Protein AF-A0A2V2UED0-F1 (afdb_monomer_lite)

Structure (mmCIF, N/CA/C/O backbone):
data_AF-A0A2V2UED0-F1
#
_entry.id   AF-A0A2V2UED0-F1
#
loop_
_atom_site.group_PDB
_atom_site.id
_atom_site.type_symbol
_at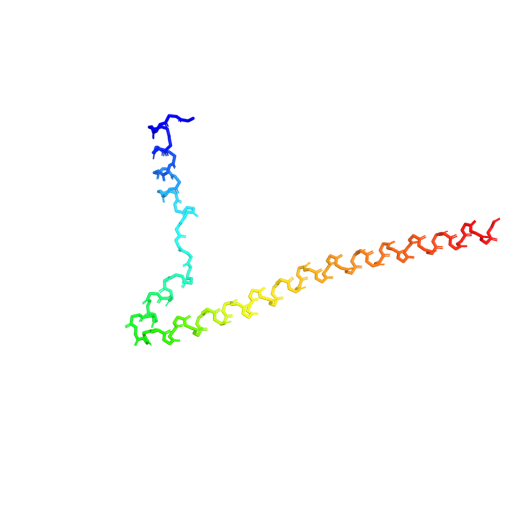om_site.label_atom_id
_atom_site.label_alt_id
_atom_site.label_comp_id
_atom_site.label_asym_id
_atom_site.label_entity_id
_atom_site.label_seq_id
_atom_site.pdbx_PDB_ins_code
_atom_site.Cartn_x
_atom_site.Cartn_y
_atom_site.Cartn_z
_atom_site.occupancy
_atom_site.B_iso_or_equiv
_atom_site.auth_seq_id
_atom_site.auth_comp_id
_atom_site.auth_asym_id
_atom_site.auth_atom_id
_atom_site.pdbx_PDB_model_num
ATOM 1 N N . MET A 1 1 ? -20.386 17.497 -12.433 1.00 67.25 1 MET A N 1
ATOM 2 C CA . MET A 1 1 ? -21.202 16.549 -11.652 1.00 67.25 1 MET A CA 1
ATOM 3 C C . MET A 1 1 ? -22.036 17.351 -10.687 1.00 67.25 1 MET A C 1
ATOM 5 O O . MET A 1 1 ? -21.492 18.228 -10.018 1.00 67.25 1 MET A O 1
ATOM 9 N N . ASN A 1 2 ? -23.335 17.094 -10.650 1.00 93.75 2 ASN A N 1
ATOM 10 C CA . ASN A 1 2 ? -24.200 17.708 -9.650 1.00 93.75 2 ASN A CA 1
ATOM 11 C C . ASN A 1 2 ? -23.961 17.033 -8.282 1.00 93.75 2 ASN A C 1
ATOM 13 O O . ASN A 1 2 ? -23.673 15.835 -8.252 1.00 93.75 2 ASN A O 1
ATOM 17 N N . PRO A 1 3 ? -24.103 17.735 -7.141 1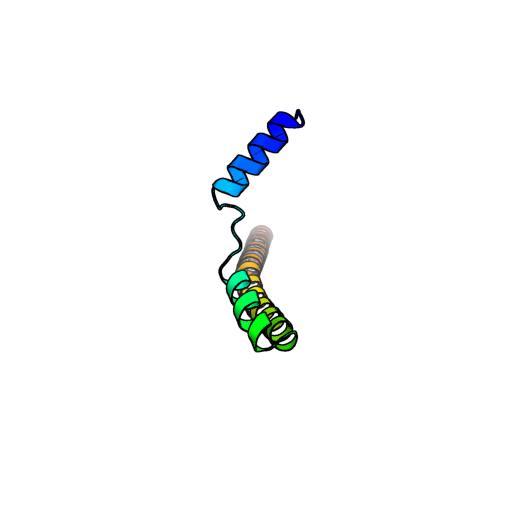.00 93.56 3 PRO A N 1
ATOM 18 C CA . PRO A 1 3 ? -23.903 17.136 -5.814 1.00 93.56 3 PRO A CA 1
ATOM 19 C C . PRO A 1 3 ? -24.764 15.888 -5.569 1.00 93.56 3 PRO A C 1
ATOM 21 O O . PRO A 1 3 ? -24.349 14.971 -4.868 1.00 93.56 3 PRO A O 1
ATOM 24 N N . LEU A 1 4 ? -25.945 15.837 -6.193 1.00 93.50 4 LEU A N 1
ATOM 25 C CA . LEU A 1 4 ? -26.870 14.709 -6.114 1.00 93.50 4 LEU A CA 1
ATOM 26 C C . LEU A 1 4 ? -26.366 13.471 -6.878 1.00 93.50 4 LEU A C 1
ATOM 28 O O . LEU A 1 4 ? -26.513 12.353 -6.396 1.00 93.50 4 LEU A O 1
ATOM 32 N N . GLU A 1 5 ? -25.730 13.670 -8.036 1.00 93.62 5 GLU A N 1
ATOM 33 C CA . GLU A 1 5 ? -25.095 12.588 -8.804 1.00 93.62 5 GLU A CA 1
ATOM 34 C C . GLU A 1 5 ? -23.880 12.035 -8.060 1.00 93.62 5 GLU A C 1
ATOM 36 O O . GLU A 1 5 ? -23.741 10.823 -7.929 1.00 93.62 5 GLU A O 1
ATOM 41 N N . PHE A 1 6 ? -23.044 12.920 -7.508 1.00 93.88 6 PHE A N 1
ATOM 42 C CA . PHE A 1 6 ? -21.888 12.522 -6.705 1.00 93.88 6 PHE A CA 1
ATOM 43 C C . PHE A 1 6 ? -22.308 11.725 -5.461 1.00 93.88 6 PHE A C 1
ATOM 45 O O . PHE A 1 6 ? -21.726 10.684 -5.169 1.00 93.88 6 PHE A O 1
ATOM 52 N N . ALA A 1 7 ? -23.353 12.166 -4.750 1.00 94.06 7 ALA A N 1
ATOM 53 C CA . ALA A 1 7 ? -23.889 11.427 -3.608 1.00 94.06 7 ALA A CA 1
ATOM 54 C C . ALA A 1 7 ? -24.411 10.038 -4.015 1.00 94.06 7 ALA A C 1
ATOM 56 O O . ALA A 1 7 ? -24.135 9.056 -3.325 1.00 94.06 7 ALA A O 1
ATOM 57 N N . GLY A 1 8 ? -25.115 9.942 -5.148 1.00 95.06 8 GLY A N 1
ATOM 58 C CA . GLY A 1 8 ? -25.581 8.667 -5.696 1.00 95.06 8 GLY A CA 1
ATOM 59 C C . GLY A 1 8 ? -24.432 7.708 -6.016 1.00 95.06 8 GLY A C 1
ATOM 60 O O . GLY A 1 8 ? -24.492 6.535 -5.650 1.00 95.06 8 GLY A O 1
ATOM 61 N N . GLU A 1 9 ? -23.362 8.212 -6.629 1.00 92.19 9 GLU A N 1
ATOM 62 C CA . GLU A 1 9 ? -22.167 7.430 -6.956 1.00 92.19 9 GLU A CA 1
ATO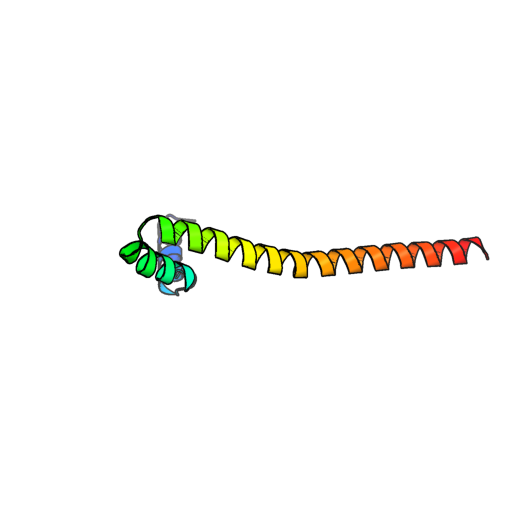M 63 C C . GLU A 1 9 ? -21.432 6.942 -5.702 1.00 92.19 9 GLU A C 1
ATOM 65 O O . GLU A 1 9 ? -21.129 5.754 -5.592 1.00 92.19 9 GLU A O 1
ATOM 70 N N . VAL A 1 10 ? -21.214 7.816 -4.712 1.00 90.00 10 VAL A N 1
ATOM 71 C CA . VAL A 1 10 ? -20.572 7.444 -3.440 1.00 90.00 10 VAL A CA 1
ATOM 72 C C . VAL A 1 10 ? -21.364 6.349 -2.722 1.00 90.00 10 VAL A C 1
ATOM 74 O O . VAL A 1 10 ? -20.763 5.403 -2.208 1.00 90.00 10 VAL A O 1
ATOM 77 N N . ILE A 1 11 ? -22.698 6.435 -2.707 1.00 91.62 11 ILE A N 1
ATOM 78 C CA . ILE A 1 11 ? -23.563 5.418 -2.093 1.00 91.62 11 ILE A CA 1
ATOM 79 C C . ILE A 1 11 ? -23.461 4.090 -2.851 1.00 91.62 11 ILE A C 1
ATOM 81 O O . ILE A 1 11 ? -23.239 3.057 -2.221 1.00 91.62 11 ILE A O 1
ATOM 85 N N . LEU A 1 12 ? -23.578 4.106 -4.183 1.00 93.00 12 LEU A N 1
ATOM 86 C CA . LEU A 1 12 ? -23.478 2.904 -5.024 1.00 93.00 12 LEU A CA 1
ATOM 87 C C . LEU A 1 12 ? -22.118 2.213 -4.875 1.00 93.00 12 LEU A C 1
ATOM 89 O O . LEU A 1 12 ? -22.059 1.002 -4.652 1.00 93.00 12 LEU A O 1
ATOM 93 N N . VAL A 1 13 ? -21.028 2.978 -4.938 1.00 88.44 13 VAL A N 1
ATOM 94 C CA . VAL A 1 13 ? -19.662 2.459 -4.797 1.00 88.44 13 VAL A CA 1
ATOM 95 C C . VAL A 1 13 ? -19.418 1.932 -3.381 1.00 88.44 13 VAL A C 1
ATOM 97 O O . VAL A 1 13 ? -18.842 0.855 -3.225 1.00 88.44 13 VAL A O 1
ATOM 100 N N . SER A 1 14 ? -19.906 2.614 -2.344 1.00 84.81 14 SER A N 1
ATOM 101 C CA . SER A 1 14 ? -19.779 2.134 -0.961 1.00 84.81 14 SER A CA 1
ATOM 102 C C . SER A 1 14 ? -20.586 0.851 -0.726 1.00 84.81 14 SER A C 1
ATOM 104 O O . SER A 1 14 ? -20.065 -0.102 -0.148 1.00 84.81 14 SER A O 1
ATOM 106 N N . ALA A 1 15 ? -21.826 0.788 -1.225 1.00 86.56 15 ALA A N 1
ATOM 107 C CA . ALA A 1 15 ? -22.702 -0.378 -1.098 1.00 86.56 15 ALA A CA 1
ATOM 108 C C . ALA A 1 15 ? -22.195 -1.595 -1.888 1.00 86.56 15 ALA A C 1
ATOM 110 O O . ALA A 1 15 ? -22.418 -2.730 -1.473 1.00 86.56 15 ALA A O 1
ATOM 111 N N . SER A 1 16 ? -21.472 -1.372 -2.991 1.00 87.06 16 SER A N 1
ATOM 112 C CA . SER A 1 16 ? -20.853 -2.447 -3.777 1.00 87.06 16 SER A CA 1
ATOM 113 C C . SER A 1 16 ? -19.748 -3.204 -3.029 1.00 87.06 16 SER A C 1
ATOM 115 O O . SER A 1 16 ? -19.324 -4.269 -3.472 1.00 87.06 16 SER A O 1
ATOM 117 N N . GLY A 1 17 ? -19.242 -2.655 -1.919 1.00 77.94 17 GLY A N 1
ATOM 118 C CA . GLY A 1 17 ? -18.129 -3.241 -1.177 1.00 77.94 17 GLY A CA 1
ATOM 119 C C . GLY A 1 17 ? -16.772 -3.106 -1.875 1.00 77.94 17 GLY A C 1
ATOM 120 O O . GLY A 1 17 ? -15.777 -3.571 -1.326 1.00 77.94 17 GLY A O 1
ATOM 121 N N . VAL A 1 18 ? -16.686 -2.420 -3.024 1.00 81.06 18 VAL A N 1
ATOM 122 C CA . VAL A 1 18 ? -15.412 -2.094 -3.698 1.00 81.06 18 VAL A CA 1
ATOM 123 C C . VAL A 1 18 ? -14.486 -1.274 -2.791 1.00 81.06 18 VAL A C 1
ATOM 125 O O . VAL A 1 18 ? -13.270 -1.423 -2.854 1.00 81.06 18 VAL A O 1
ATOM 128 N N . LEU A 1 19 ? -15.060 -0.454 -1.903 1.00 79.06 19 LEU A N 1
ATOM 129 C CA . LEU A 1 19 ? -14.335 0.299 -0.873 1.00 79.06 19 LEU A CA 1
ATOM 130 C C . LEU A 1 19 ? -14.266 -0.427 0.479 1.00 79.06 19 LEU A C 1
ATOM 132 O O . LEU A 1 19 ? -13.805 0.160 1.461 1.00 79.06 19 LEU A O 1
ATOM 136 N N . SER A 1 20 ? -14.753 -1.671 0.569 1.00 78.44 20 SER A N 1
ATOM 137 C CA . SER A 1 20 ? -14.757 -2.399 1.833 1.00 78.44 20 SER A CA 1
ATOM 138 C C . SER A 1 20 ? -13.316 -2.593 2.311 1.00 78.44 20 SER A C 1
ATOM 140 O O . SER A 1 20 ? -12.473 -3.067 1.542 1.00 78.44 20 SER A O 1
ATOM 142 N N . PRO A 1 21 ? -13.018 -2.263 3.580 1.00 80.75 21 PRO A N 1
ATOM 143 C CA . PRO A 1 21 ? -11.688 -2.457 4.121 1.00 80.75 21 PRO A CA 1
ATOM 144 C C . PRO A 1 21 ? -11.255 -3.921 3.987 1.00 80.75 21 PRO A C 1
ATOM 146 O O . PRO A 1 21 ? -12.023 -4.842 4.271 1.00 80.75 21 PRO A O 1
ATOM 149 N N . GLY A 1 22 ? -10.015 -4.137 3.551 1.00 83.31 22 GLY A N 1
ATOM 150 C CA . GLY A 1 22 ? -9.469 -5.479 3.364 1.00 83.31 22 GLY A CA 1
ATOM 151 C C . GLY A 1 22 ? -9.194 -6.224 4.682 1.00 83.31 22 GLY A C 1
ATOM 152 O O . GLY A 1 22 ? -9.306 -5.654 5.770 1.00 83.31 22 GLY A O 1
ATOM 153 N N . PRO A 1 23 ? -8.742 -7.490 4.615 1.00 85.62 23 PRO A N 1
ATOM 154 C CA . PRO A 1 23 ? -8.469 -8.327 5.792 1.00 85.62 23 PRO A CA 1
ATOM 155 C C . PRO A 1 23 ? -7.525 -7.683 6.819 1.00 85.62 23 PRO A C 1
ATOM 157 O O . PRO A 1 23 ? -7.684 -7.868 8.025 1.00 85.62 23 PRO A O 1
ATOM 160 N N . LEU A 1 24 ? -6.565 -6.881 6.350 1.00 86.00 24 LEU A N 1
ATOM 161 C CA . LEU A 1 24 ? -5.585 -6.213 7.203 1.00 86.00 24 LEU A CA 1
ATOM 162 C C . LEU A 1 24 ? -6.221 -5.176 8.139 1.00 86.00 24 LEU A C 1
ATOM 164 O O . LEU A 1 24 ? -5.763 -5.010 9.266 1.00 86.00 24 LEU A O 1
ATOM 168 N N . PHE A 1 25 ? -7.309 -4.531 7.710 1.00 88.06 25 PHE A N 1
ATOM 169 C CA . PHE A 1 25 ? -8.058 -3.586 8.535 1.00 88.06 25 PHE A CA 1
ATOM 170 C C . PHE A 1 25 ? -8.712 -4.286 9.731 1.00 88.06 25 PHE A C 1
ATOM 172 O O . PHE A 1 25 ? -8.559 -3.845 10.870 1.00 88.06 25 PHE A O 1
ATOM 179 N N . PHE A 1 26 ? -9.371 -5.422 9.491 1.00 90.06 26 PHE A N 1
ATOM 180 C CA . PHE A 1 26 ? -9.993 -6.210 10.555 1.00 90.06 26 PHE A CA 1
ATOM 181 C C . PHE A 1 26 ? -8.959 -6.757 11.540 1.00 90.06 26 PHE A C 1
ATOM 183 O O . PHE A 1 26 ? -9.169 -6.682 12.751 1.00 90.06 26 PHE A O 1
ATOM 190 N N . ILE A 1 27 ? -7.812 -7.238 11.048 1.00 89.88 27 ILE A N 1
ATOM 191 C CA . ILE A 1 27 ? -6.701 -7.664 11.911 1.00 89.88 27 ILE A CA 1
ATOM 192 C C . ILE A 1 27 ? -6.218 -6.494 12.775 1.00 89.88 27 ILE A C 1
ATOM 194 O O . ILE A 1 27 ? -6.005 -6.673 13.974 1.00 89.88 27 ILE A O 1
ATOM 198 N N . ASN A 1 28 ? -6.107 -5.290 12.212 1.00 89.69 28 ASN A N 1
ATOM 199 C CA . ASN A 1 28 ? -5.667 -4.119 12.962 1.00 89.69 28 ASN A CA 1
ATOM 200 C C . ASN A 1 28 ? -6.671 -3.709 14.057 1.00 89.69 28 ASN A C 1
ATOM 202 O O . ASN A 1 28 ? -6.249 -3.327 15.144 1.00 89.69 28 ASN A O 1
ATOM 206 N N . ILE A 1 29 ? -7.983 -3.856 13.827 1.00 91.25 29 ILE A N 1
ATOM 207 C CA . ILE A 1 29 ? -9.010 -3.646 14.866 1.00 91.25 29 ILE A CA 1
ATOM 208 C C . ILE A 1 29 ? -8.905 -4.711 15.962 1.00 91.25 29 ILE A C 1
ATOM 210 O O . ILE A 1 29 ? -8.837 -4.378 17.145 1.00 91.25 29 ILE A O 1
ATOM 214 N N . ILE A 1 30 ? -8.870 -5.992 15.586 1.00 92.38 30 ILE A N 1
ATOM 215 C CA . ILE A 1 30 ? -8.875 -7.111 16.539 1.00 92.38 30 ILE A CA 1
ATOM 216 C C . ILE A 1 30 ? -7.620 -7.077 17.416 1.00 92.38 30 ILE A C 1
ATOM 218 O O . ILE A 1 30 ? -7.707 -7.158 18.643 1.00 92.38 30 ILE A O 1
ATOM 222 N N . TYR A 1 31 ? -6.444 -6.953 16.802 1.00 91.44 31 TYR A N 1
ATOM 223 C CA . TYR A 1 31 ? -5.180 -6.947 17.532 1.00 91.44 31 TYR A CA 1
ATOM 224 C C . TYR A 1 31 ? -4.874 -5.586 18.155 1.00 91.44 31 TYR A C 1
ATOM 226 O O . TYR A 1 31 ? -4.303 -5.555 19.243 1.00 91.44 31 TYR A O 1
ATOM 234 N N . GLY A 1 32 ? -5.312 -4.479 17.552 1.00 91.06 32 GLY A N 1
ATOM 235 C CA . GLY A 1 32 ? -5.237 -3.149 18.159 1.00 91.06 32 GLY A CA 1
ATOM 236 C C . GLY A 1 32 ? -6.082 -3.042 19.430 1.00 91.06 32 GLY A C 1
ATOM 237 O O . GLY A 1 32 ? -5.620 -2.488 20.422 1.00 91.06 32 GLY A O 1
ATOM 238 N 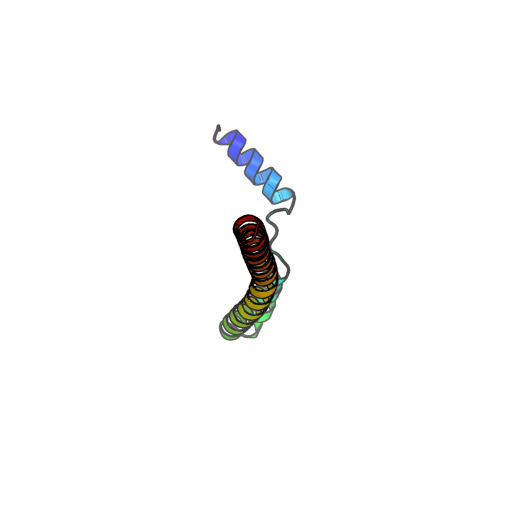N . SER A 1 33 ? -7.264 -3.667 19.460 1.00 91.44 33 SER A N 1
ATOM 239 C CA . SER A 1 33 ? -8.099 -3.747 20.667 1.00 91.44 33 SER A CA 1
ATOM 240 C C . SER A 1 33 ? -7.471 -4.603 21.778 1.00 91.44 33 SER A C 1
ATOM 242 O O . SER A 1 33 ? -7.702 -4.328 22.952 1.00 91.44 33 SER A O 1
ATOM 244 N N . LYS A 1 34 ? -6.658 -5.614 21.434 1.00 92.50 34 LYS A N 1
ATOM 245 C CA . LYS A 1 34 ? -6.038 -6.536 22.407 1.00 92.50 34 LYS A CA 1
ATOM 246 C C . LYS A 1 34 ? -4.646 -6.120 22.888 1.00 92.50 34 LYS A C 1
ATOM 248 O O . LYS A 1 34 ? -4.297 -6.386 24.031 1.00 92.50 34 LYS A O 1
ATOM 253 N N . GLN A 1 35 ? -3.827 -5.543 22.012 1.00 89.69 35 GLN A N 1
ATOM 254 C CA . GLN A 1 35 ? -2.400 -5.265 22.251 1.00 89.69 35 GLN A CA 1
ATOM 255 C C . GLN A 1 35 ? -2.055 -3.771 22.102 1.00 89.69 35 GLN A C 1
ATOM 257 O O . GLN A 1 35 ? -0.884 -3.381 22.188 1.00 89.69 35 GLN A O 1
ATOM 262 N N . GLY A 1 36 ? -3.064 -2.928 21.863 1.00 89.44 36 GLY A N 1
ATOM 263 C CA . GLY A 1 36 ? -2.914 -1.487 21.722 1.00 89.44 36 GLY A CA 1
ATOM 264 C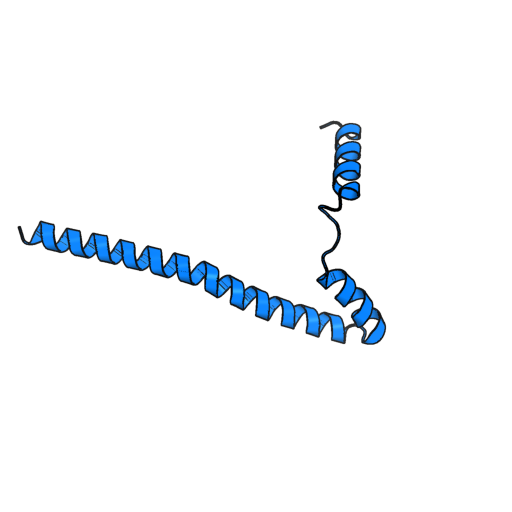 C . GLY A 1 36 ? -2.006 -1.097 20.556 1.00 89.44 36 GLY A C 1
ATOM 265 O O . GLY A 1 36 ? -1.924 -1.770 19.527 1.00 89.44 36 GLY A O 1
ATOM 266 N N . ILE A 1 37 ? -1.269 -0.004 20.749 1.00 88.00 37 ILE A N 1
ATOM 267 C CA . ILE A 1 37 ? -0.403 0.621 19.735 1.00 88.00 37 ILE A CA 1
ATOM 268 C C . ILE A 1 37 ? 0.679 -0.346 19.222 1.00 88.00 37 ILE A C 1
ATOM 270 O O . ILE A 1 37 ? 1.068 -0.293 18.055 1.00 88.00 37 ILE A O 1
ATOM 274 N N . THR A 1 38 ? 1.139 -1.275 20.065 1.00 91.00 38 THR A N 1
ATOM 275 C CA . THR A 1 38 ? 2.211 -2.210 19.696 1.00 91.00 38 THR A CA 1
ATOM 276 C C . THR A 1 38 ? 1.806 -3.177 18.582 1.00 91.00 38 THR A C 1
ATOM 278 O O . THR A 1 38 ? 2.652 -3.528 17.757 1.00 91.00 38 THR A O 1
ATOM 281 N N . ALA A 1 39 ? 0.528 -3.565 18.499 1.00 90.75 39 ALA A N 1
ATOM 282 C CA . ALA A 1 39 ? 0.026 -4.364 17.382 1.00 90.75 39 ALA A CA 1
ATOM 283 C C . ALA A 1 39 ? 0.061 -3.576 16.073 1.00 90.75 39 ALA A C 1
ATOM 285 O O . ALA A 1 39 ? 0.540 -4.102 15.073 1.00 90.75 39 ALA A O 1
ATOM 286 N N . GLY A 1 40 ? -0.364 -2.309 16.093 1.00 89.31 40 GLY A N 1
ATOM 287 C CA . GLY A 1 40 ? -0.347 -1.452 14.908 1.00 89.31 40 GLY A CA 1
ATOM 288 C C . GLY A 1 40 ? 1.057 -1.300 14.320 1.00 89.31 40 GLY A C 1
ATOM 289 O O . GLY A 1 40 ? 1.241 -1.485 13.119 1.00 89.31 40 GLY A O 1
ATOM 290 N N . ILE A 1 41 ? 2.067 -1.063 15.166 1.00 92.81 41 ILE A N 1
ATOM 291 C CA . ILE A 1 41 ? 3.470 -0.954 14.725 1.00 92.81 41 ILE A CA 1
ATOM 292 C C . ILE A 1 41 ? 3.965 -2.277 14.121 1.00 92.81 41 ILE A C 1
ATOM 294 O O . ILE A 1 41 ? 4.568 -2.276 13.048 1.00 92.81 41 ILE A O 1
ATOM 298 N N . LYS A 1 42 ? 3.688 -3.416 14.772 1.00 91.94 42 LYS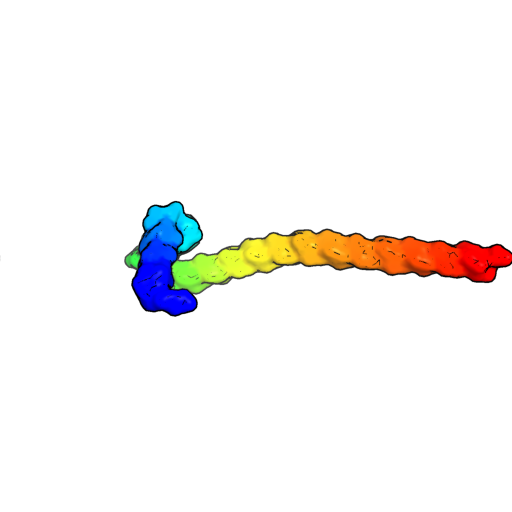 A N 1
ATOM 299 C CA . LYS A 1 42 ? 4.095 -4.743 14.274 1.00 91.94 42 LYS A CA 1
ATOM 300 C C . LYS A 1 42 ? 3.440 -5.082 12.934 1.00 91.94 42 LYS A C 1
ATOM 302 O O . LYS A 1 42 ? 4.118 -5.585 12.040 1.00 91.94 42 LYS A O 1
ATOM 307 N N . ILE A 1 43 ? 2.146 -4.795 12.789 1.00 92.25 43 ILE A N 1
ATOM 308 C CA . ILE A 1 43 ? 1.384 -5.048 11.560 1.00 92.25 43 ILE A CA 1
ATOM 309 C C . ILE A 1 43 ? 1.888 -4.147 10.429 1.00 92.25 43 ILE A C 1
ATOM 311 O O . ILE A 1 43 ? 2.160 -4.651 9.343 1.00 92.25 43 ILE A O 1
ATOM 315 N N . ALA A 1 44 ? 2.082 -2.849 10.682 1.00 91.12 44 ALA A N 1
ATOM 316 C CA . ALA A 1 44 ? 2.593 -1.910 9.683 1.00 91.12 44 ALA A CA 1
ATOM 317 C C . ALA A 1 44 ? 3.994 -2.302 9.191 1.00 91.12 44 ALA A C 1
ATOM 319 O O . ALA A 1 44 ? 4.247 -2.331 7.985 1.00 91.12 44 ALA A O 1
ATOM 320 N N . PHE A 1 45 ? 4.887 -2.667 10.114 1.00 93.44 45 PHE A N 1
ATOM 321 C CA . PHE A 1 45 ? 6.236 -3.103 9.768 1.00 93.44 45 PHE A CA 1
ATOM 322 C C . PHE A 1 45 ? 6.224 -4.411 8.965 1.00 93.44 45 PHE A C 1
ATOM 324 O O . PHE A 1 45 ? 6.841 -4.488 7.903 1.00 93.44 45 PHE A O 1
ATOM 331 N N . GLY A 1 46 ? 5.469 -5.417 9.420 1.00 90.06 46 GLY A N 1
ATOM 332 C CA . GLY A 1 46 ? 5.332 -6.688 8.707 1.00 90.06 46 GLY A CA 1
ATOM 333 C C . GLY A 1 46 ? 4.724 -6.524 7.312 1.00 90.06 46 GLY A C 1
ATOM 334 O O . GLY A 1 46 ? 5.231 -7.098 6.350 1.00 90.06 46 GLY A O 1
ATOM 335 N N . HIS A 1 47 ? 3.686 -5.696 7.177 1.00 89.19 47 HIS A N 1
ATOM 336 C CA . HIS A 1 47 ? 3.052 -5.435 5.887 1.00 89.19 47 HIS A CA 1
ATOM 337 C C . HIS A 1 47 ? 4.004 -4.731 4.915 1.00 89.19 47 HIS A C 1
ATOM 339 O O . HIS A 1 47 ? 4.162 -5.189 3.785 1.00 89.19 47 HIS A O 1
ATOM 345 N N . THR A 1 48 ? 4.730 -3.715 5.394 1.00 90.75 48 THR A N 1
ATOM 346 C CA . THR A 1 48 ? 5.746 -3.004 4.603 1.00 90.75 48 THR A CA 1
ATOM 347 C C . THR A 1 48 ? 6.854 -3.950 4.131 1.00 90.75 48 THR A C 1
ATOM 349 O O . THR A 1 48 ? 7.282 -3.876 2.982 1.00 90.75 48 THR A O 1
ATOM 352 N N . MET A 1 49 ? 7.314 -4.881 4.976 1.00 91.00 49 MET A N 1
ATOM 353 C CA . MET A 1 49 ? 8.340 -5.858 4.586 1.00 91.00 49 MET A CA 1
ATOM 354 C C . MET A 1 49 ? 7.874 -6.804 3.470 1.00 91.00 49 MET A C 1
ATOM 356 O O . MET A 1 49 ? 8.645 -7.115 2.553 1.00 91.00 49 MET A O 1
ATOM 360 N N . VAL A 1 50 ? 6.618 -7.253 3.528 1.00 87.38 50 VAL A N 1
ATOM 361 C CA . VAL A 1 50 ? 6.034 -8.121 2.495 1.00 87.38 50 VAL A CA 1
ATOM 362 C C . VAL A 1 50 ? 5.811 -7.340 1.202 1.00 87.38 50 VAL A C 1
ATOM 364 O O . VAL A 1 50 ? 6.237 -7.798 0.141 1.00 87.38 50 VAL A O 1
ATOM 367 N N . GLU A 1 51 ? 5.226 -6.143 1.272 1.00 86.00 51 GLU A N 1
ATOM 368 C CA . GLU A 1 51 ? 5.037 -5.283 0.097 1.00 86.00 51 GLU A CA 1
ATOM 369 C C . GLU A 1 51 ? 6.365 -4.925 -0.567 1.00 86.00 51 GLU A C 1
ATOM 371 O O . GLU A 1 51 ? 6.487 -5.013 -1.787 1.00 86.00 51 GLU A O 1
ATOM 376 N N . PHE A 1 52 ? 7.396 -4.611 0.217 1.00 84.19 52 PHE A N 1
ATOM 377 C CA . PHE A 1 52 ? 8.729 -4.335 -0.306 1.00 84.19 52 PHE A CA 1
ATOM 378 C C . PHE A 1 52 ? 9.337 -5.543 -1.031 1.00 84.19 52 PHE A C 1
ATOM 380 O O . PHE A 1 52 ? 9.990 -5.388 -2.066 1.00 84.19 52 PHE A O 1
ATOM 387 N N . SER A 1 53 ? 9.095 -6.756 -0.531 1.00 80.12 53 SER A N 1
ATOM 388 C CA . SER A 1 53 ? 9.534 -7.990 -1.192 1.00 80.12 53 SER A CA 1
ATOM 389 C C . SER A 1 53 ? 8.822 -8.190 -2.534 1.00 80.12 53 SER A C 1
ATOM 391 O O . SER A 1 53 ? 9.473 -8.477 -3.538 1.00 80.12 53 SER A O 1
ATOM 393 N N . VAL A 1 54 ? 7.509 -7.954 -2.586 1.00 80.62 54 VAL A N 1
ATOM 394 C CA . VAL A 1 54 ? 6.713 -8.055 -3.823 1.00 80.62 54 VAL A CA 1
ATOM 395 C C . VAL A 1 54 ? 7.096 -6.968 -4.837 1.00 80.62 54 VAL A C 1
ATOM 397 O O . VAL A 1 54 ? 7.205 -7.250 -6.035 1.00 80.62 54 VAL A O 1
ATOM 400 N N . LEU A 1 55 ? 7.348 -5.738 -4.376 1.00 79.38 55 LEU A N 1
ATOM 401 C CA . LEU A 1 55 ? 7.813 -4.625 -5.210 1.00 79.38 55 LEU A CA 1
ATOM 402 C C . LEU A 1 55 ? 9.152 -4.946 -5.874 1.00 79.38 55 LEU A C 1
ATOM 404 O O . LEU A 1 55 ? 9.298 -4.732 -7.079 1.00 79.38 55 LEU A O 1
ATOM 408 N N . LYS A 1 56 ? 10.101 -5.522 -5.125 1.00 77.50 56 LYS A N 1
ATOM 409 C CA . LYS A 1 56 ? 11.376 -5.984 -5.688 1.00 77.50 56 LYS A CA 1
ATOM 410 C C . LYS A 1 56 ? 11.161 -6.989 -6.807 1.00 77.50 56 LYS A C 1
ATOM 412 O O . LYS A 1 56 ? 11.760 -6.822 -7.861 1.00 77.50 56 LYS A O 1
ATOM 417 N N . THR A 1 57 ? 10.298 -7.986 -6.629 1.00 75.94 57 THR A N 1
ATOM 418 C CA . THR A 1 57 ? 10.057 -9.003 -7.663 1.00 75.94 57 THR A CA 1
ATOM 419 C C . THR A 1 57 ? 9.511 -8.393 -8.954 1.00 75.94 57 THR A C 1
ATOM 421 O O . THR A 1 57 ? 10.029 -8.680 -10.035 1.00 75.94 57 THR A O 1
ATOM 424 N N . LYS A 1 58 ? 8.507 -7.510 -8.864 1.00 76.88 58 LYS A N 1
ATOM 425 C CA . LYS A 1 58 ? 7.926 -6.869 -10.057 1.00 76.88 58 LYS A CA 1
ATOM 426 C C . LYS A 1 58 ? 8.904 -5.912 -10.741 1.00 76.88 58 LYS A C 1
ATOM 428 O O . LYS A 1 58 ? 8.999 -5.908 -11.967 1.00 76.88 58 LYS A O 1
ATOM 433 N N . PHE A 1 59 ? 9.655 -5.135 -9.965 1.00 80.62 59 PHE A N 1
ATOM 434 C CA . PHE A 1 59 ? 10.623 -4.178 -10.498 1.00 80.62 59 PHE A CA 1
ATOM 435 C C . PHE A 1 59 ? 11.858 -4.863 -11.101 1.00 80.62 59 PHE A C 1
ATOM 437 O O . PHE A 1 59 ? 12.344 -4.462 -12.157 1.00 80.62 59 PHE A O 1
ATOM 444 N N . TYR A 1 60 ? 12.335 -5.938 -10.474 1.00 82.00 60 TYR A N 1
ATOM 445 C CA . TYR A 1 60 ? 13.493 -6.703 -10.930 1.00 82.00 60 TYR A CA 1
ATOM 446 C C . TYR A 1 60 ? 13.270 -7.314 -12.317 1.00 82.00 60 TYR A C 1
ATOM 448 O O . TYR A 1 60 ? 14.156 -7.253 -13.166 1.00 82.00 60 TYR A O 1
ATOM 456 N N . SER A 1 61 ? 12.062 -7.817 -12.589 1.00 80.62 61 SER A N 1
ATOM 457 C CA . SER A 1 61 ? 11.715 -8.320 -13.921 1.00 80.62 61 SER A CA 1
ATOM 458 C C . SER A 1 61 ? 11.807 -7.229 -14.995 1.00 80.62 61 SER A C 1
ATOM 460 O O . SER A 1 61 ? 12.359 -7.473 -16.066 1.00 80.62 61 SER A O 1
ATOM 462 N N . ALA A 1 62 ? 11.307 -6.019 -14.718 1.00 85.06 62 ALA A N 1
ATOM 463 C CA . ALA A 1 62 ? 11.380 -4.896 -15.655 1.00 85.06 62 ALA A CA 1
ATOM 464 C C . ALA A 1 62 ? 12.832 -4.441 -15.898 1.00 85.06 62 ALA A C 1
ATOM 466 O O . ALA A 1 62 ? 13.220 -4.169 -17.036 1.00 85.06 62 ALA A O 1
ATOM 467 N N . LEU A 1 63 ? 13.653 -4.422 -14.842 1.00 86.12 63 LEU A N 1
ATOM 468 C CA . LEU A 1 63 ? 15.077 -4.098 -14.926 1.00 86.12 63 LEU A CA 1
ATOM 469 C C . LEU A 1 63 ? 15.844 -5.096 -15.811 1.00 86.12 63 LEU A C 1
ATOM 471 O O . LEU A 1 63 ? 16.626 -4.677 -16.665 1.00 86.12 63 LEU A O 1
ATOM 475 N N . LEU A 1 64 ? 15.599 -6.402 -15.649 1.00 87.44 64 LEU A N 1
ATOM 476 C CA . LEU A 1 64 ? 16.251 -7.446 -16.449 1.00 87.44 64 LEU A CA 1
ATOM 477 C C . LEU A 1 64 ? 15.888 -7.366 -17.938 1.00 87.44 64 LEU A C 1
ATOM 479 O O . LEU A 1 64 ? 16.763 -7.503 -18.793 1.00 87.44 64 LEU A O 1
ATOM 483 N N . ILE A 1 65 ? 14.617 -7.106 -18.253 1.00 89.38 65 ILE A N 1
ATOM 484 C CA . ILE A 1 65 ? 14.138 -6.957 -19.637 1.00 89.38 65 ILE A CA 1
ATOM 485 C C . ILE A 1 65 ? 14.784 -5.742 -20.314 1.00 89.38 65 ILE A C 1
ATOM 487 O O . ILE A 1 65 ? 15.231 -5.833 -21.460 1.00 89.38 65 ILE A O 1
ATOM 491 N N . SER A 1 66 ? 14.884 -4.624 -19.592 1.00 89.50 66 SER A N 1
ATOM 492 C CA . SER A 1 66 ? 15.560 -3.419 -20.082 1.00 89.50 66 SER A CA 1
ATOM 493 C C . SER A 1 66 ? 17.040 -3.690 -20.385 1.00 89.50 66 SER A C 1
ATOM 495 O O . SER A 1 66 ? 17.515 -3.406 -21.486 1.00 89.50 66 SER A O 1
ATOM 497 N N . LEU A 1 67 ? 17.754 -4.339 -19.458 1.00 92.31 67 LEU A N 1
ATOM 498 C CA . LEU A 1 67 ? 19.171 -4.665 -19.628 1.00 92.31 67 LEU A CA 1
ATOM 499 C C . LEU A 1 67 ? 19.421 -5.622 -20.805 1.00 92.31 67 LEU A C 1
ATOM 501 O O . LEU A 1 67 ? 20.340 -5.400 -21.594 1.00 92.31 67 LEU A O 1
ATOM 505 N N . SER A 1 68 ? 18.590 -6.658 -20.948 1.00 91.56 68 SER A N 1
ATOM 506 C CA . SER A 1 68 ? 18.669 -7.610 -22.063 1.00 91.56 68 SER A CA 1
ATOM 507 C C . SER A 1 68 ? 18.478 -6.920 -23.416 1.00 91.56 68 SER A C 1
ATOM 509 O O . SER A 1 68 ? 19.223 -7.188 -24.359 1.00 91.56 68 SER A O 1
ATOM 511 N N . THR A 1 69 ? 17.536 -5.980 -23.490 1.00 93.81 69 THR A N 1
ATOM 512 C CA . THR A 1 69 ? 17.249 -5.214 -24.708 1.00 93.81 69 THR A CA 1
ATOM 513 C C . THR A 1 69 ? 18.428 -4.317 -25.094 1.00 93.81 69 THR A C 1
ATOM 515 O O . THR A 1 69 ? 18.842 -4.308 -26.253 1.00 93.81 69 THR A O 1
ATOM 518 N N . ILE A 1 70 ? 19.028 -3.614 -24.127 1.00 95.44 70 ILE A N 1
ATOM 519 C CA . ILE A 1 70 ? 20.219 -2.772 -24.347 1.00 95.44 70 ILE A CA 1
ATOM 520 C C . ILE A 1 70 ? 21.396 -3.606 -24.869 1.00 95.44 70 ILE A C 1
ATOM 522 O O . ILE A 1 70 ? 22.049 -3.214 -25.838 1.00 95.44 70 ILE A O 1
ATOM 526 N N . LEU A 1 71 ? 21.649 -4.773 -24.267 1.00 92.88 71 LEU A N 1
ATOM 527 C CA . LEU A 1 71 ? 22.706 -5.682 -24.721 1.00 92.88 71 LEU A CA 1
ATOM 528 C C . LEU A 1 71 ? 22.457 -6.189 -26.146 1.00 92.88 71 LEU A C 1
ATOM 530 O O . LEU A 1 71 ? 23.396 -6.260 -26.939 1.00 92.88 71 LEU A O 1
ATOM 534 N N . ALA A 1 72 ? 21.207 -6.511 -26.485 1.00 93.06 72 ALA A N 1
ATOM 535 C CA . ALA A 1 72 ? 20.842 -6.954 -27.827 1.00 93.06 72 ALA A CA 1
ATOM 536 C C . ALA A 1 72 ? 21.107 -5.863 -28.879 1.00 93.06 72 ALA A C 1
ATOM 538 O O . ALA A 1 72 ? 21.737 -6.139 -29.900 1.00 93.06 72 ALA A O 1
ATOM 539 N N . PHE A 1 73 ? 20.714 -4.612 -28.607 1.00 95.56 73 PHE A N 1
ATOM 540 C CA . PHE A 1 73 ? 21.019 -3.478 -29.488 1.00 95.56 73 PHE A CA 1
ATOM 541 C C . PHE A 1 73 ? 22.525 -3.256 -29.651 1.00 95.56 73 PHE A C 1
ATOM 543 O O . PHE A 1 73 ? 22.995 -3.027 -30.765 1.00 95.56 73 PHE A O 1
ATOM 550 N N . TYR A 1 74 ? 23.290 -3.365 -28.563 1.00 94.00 74 TYR A N 1
ATOM 551 C CA . TYR A 1 74 ? 24.745 -3.235 -28.609 1.00 94.00 74 TYR A CA 1
ATOM 552 C C . TYR A 1 74 ? 25.404 -4.347 -29.444 1.00 94.00 74 TYR A C 1
ATOM 554 O O . TYR A 1 74 ? 26.306 -4.076 -30.236 1.00 94.00 74 TYR A O 1
ATOM 562 N N . GLY A 1 75 ? 24.914 -5.585 -29.329 1.00 91.50 75 GLY A N 1
ATOM 563 C CA . GLY A 1 75 ? 25.370 -6.711 -30.146 1.00 91.50 75 GLY A CA 1
ATOM 564 C C . GLY A 1 75 ? 25.109 -6.502 -31.640 1.00 91.50 75 GLY A C 1
ATOM 565 O O . GLY A 1 75 ? 26.019 -6.665 -32.452 1.00 91.50 75 GLY A O 1
ATOM 566 N N . VAL A 1 76 ? 23.899 -6.066 -32.004 1.00 93.62 76 VAL A N 1
ATOM 567 C CA . VAL A 1 76 ? 23.549 -5.736 -33.399 1.00 93.62 76 VAL A CA 1
ATOM 568 C C . VAL A 1 76 ? 24.418 -4.596 -33.932 1.00 93.62 76 VAL A C 1
ATOM 570 O O . VAL A 1 76 ? 24.928 -4.689 -35.046 1.00 93.62 76 VAL A O 1
ATOM 573 N N . TYR A 1 77 ? 24.642 -3.549 -33.133 1.00 94.31 77 TYR A N 1
ATOM 574 C CA . TYR A 1 77 ? 25.516 -2.434 -33.501 1.00 94.31 77 TYR A CA 1
ATOM 575 C C . TYR A 1 77 ? 26.951 -2.888 -33.806 1.00 94.31 77 TYR A C 1
ATOM 577 O O . TYR A 1 77 ? 27.538 -2.447 -34.791 1.00 94.31 77 TYR A O 1
ATOM 585 N N . ILE A 1 78 ? 27.513 -3.792 -32.996 1.00 92.38 78 ILE A N 1
ATOM 586 C CA . ILE A 1 78 ? 28.851 -4.350 -33.239 1.00 92.38 78 ILE A CA 1
ATOM 587 C C . ILE A 1 78 ? 28.892 -5.141 -34.546 1.00 92.38 78 ILE A C 1
ATOM 589 O O . ILE A 1 78 ? 29.826 -4.962 -35.324 1.00 92.38 78 ILE A O 1
ATOM 593 N N . ILE A 1 79 ? 27.890 -5.985 -34.802 1.00 91.75 79 ILE A N 1
ATOM 594 C CA . ILE A 1 79 ? 27.821 -6.778 -36.036 1.00 91.75 79 ILE A CA 1
ATOM 595 C C . ILE A 1 79 ? 27.770 -5.849 -37.253 1.00 91.75 79 ILE A C 1
ATOM 597 O O . ILE A 1 79 ? 28.577 -6.001 -38.163 1.00 91.75 79 ILE A O 1
ATOM 601 N N . LEU A 1 80 ? 26.894 -4.842 -37.238 1.00 91.25 80 LEU A N 1
ATOM 602 C CA . LEU A 1 80 ? 26.769 -3.861 -38.324 1.00 91.25 80 LEU A CA 1
ATOM 603 C C . LEU A 1 80 ? 28.014 -2.991 -38.526 1.00 91.25 80 LEU A C 1
ATOM 605 O O . LEU A 1 80 ? 28.169 -2.407 -39.587 1.00 91.25 80 LEU A O 1
ATOM 609 N N . LYS A 1 81 ? 28.867 -2.854 -37.509 1.00 88.00 81 LYS A N 1
ATOM 610 C CA . LYS A 1 81 ? 30.135 -2.122 -37.606 1.00 88.00 81 LYS A CA 1
ATOM 611 C C . LYS A 1 81 ? 31.268 -2.984 -38.178 1.00 88.00 81 LYS A C 1
ATOM 613 O O . LYS A 1 81 ? 32.265 -2.442 -38.646 1.00 88.00 81 LYS A O 1
ATOM 618 N N . ILE A 1 82 ? 31.165 -4.306 -38.040 1.00 86.31 82 ILE A N 1
ATOM 619 C CA . ILE A 1 82 ? 32.173 -5.274 -38.495 1.00 86.31 82 ILE A CA 1
ATOM 620 C C . ILE A 1 82 ? 32.036 -5.580 -39.994 1.00 86.31 82 ILE A C 1
ATOM 622 O O . ILE A 1 82 ? 33.050 -5.865 -40.630 1.00 86.31 82 ILE A O 1
ATOM 626 N N . PHE A 1 83 ? 30.816 -5.532 -40.533 1.00 72.56 83 PHE A N 1
ATOM 627 C CA . PHE A 1 83 ? 30.522 -5.649 -41.966 1.00 72.56 83 PHE A CA 1
ATOM 628 C C . PHE A 1 83 ? 30.481 -4.276 -42.641 1.00 72.56 83 PHE A C 1
ATOM 630 O O . PHE A 1 83 ? 30.828 -4.219 -43.841 1.00 72.56 83 PHE A O 1
#

Secondary structure (DSSP, 8-state):
--HHHHHHHHHHHHHTTTT---HHHHHHHHHHHHHTHHHHHHHHHHHHHHHHHHHHHHHHHHHHHHHHHHHHHHHHHHHHHH-

Sequence (83 aa):
MNPLEFAGEVILVSASGVLSPGPLFFINIIYGSKQGITAGIKIAFGHTMVEFSVLKTKFYSALLISLSTILAFYGVYIILKIF

Radius of gyration: 24.51 Å; chains: 1; bounding box: 59×27×64 Å

pLDDT: mean 88.17, std 5.78, range [67.25, 95.56]

Foldseek 3Di:
DPPVVVVVVVVVCVVVCVVPDDPLVVQCVVVCVVPNPVSVVVSVVVVVVVVVVVVCVVVVVVVVVVVVVVVVVVVVVVVVVVD